Protein AF-E6SK06-F1 (afdb_monomer_lite)

Sequence (151 aa):
MFLHIGSDVILPYREIVTILDAELLRHSPALRDLLALQELEKRVTDVSGGQPRSLVVADRGLYLSPISVLTLRRRGSLRLDEQLGLAGEPAEPAAGTAREATVRPVEPEAGAGGESGGAGGTTSRRRGRRPAGRRVDRRPRHGDGGNSPQT

Foldseek 3Di:
DWFDQADPDIHDPVFWPDKAAPVVCVVDPVVVVLQVVQVVVVQEAERQVPQAGMWTQGNSHIYRGVDHPVVRCVSVCPPVCVVPVVVDPPPDPCPDDDDDPPDDDDDDDDDDDDDDDDDDDDDDDDDDDDDDDDDDDDDDDDDDDDDDDDD

Organism: Thermaerobacter marianensis (strain ATCC 700841 / DSM 12885 / JCM 10246 / 7p75a) (NCBI:txid644966)

Radius of gyration: 33.73 Å; chains: 1; bounding box: 60×72×81 Å

InterPro domains:
  IPR007169 Extracellular matrix regulatory protein A-like [PF04025] (2-75)

pLDDT: mean 70.33, std 24.96, range [32.03, 97.75]

Structure (mmCIF, N/CA/C/O backbone):
data_AF-E6SK06-F1
#
_entry.id   AF-E6SK06-F1
#
loop_
_atom_site.group_PDB
_atom_site.id
_atom_site.type_symbol
_atom_site.label_atom_id
_atom_site.label_alt_id
_atom_site.label_comp_id
_atom_site.label_asym_id
_atom_site.label_entity_id
_atom_site.label_seq_id
_atom_site.pdbx_PDB_ins_code
_atom_site.Cartn_x
_atom_site.Cartn_y
_atom_site.Cartn_z
_atom_site.occupancy
_atom_site.B_iso_or_equiv
_atom_site.auth_seq_id
_atom_site.auth_comp_id
_atom_site.auth_asym_id
_atom_site.auth_atom_id
_atom_site.pdbx_PDB_model_num
ATOM 1 N N . MET A 1 1 ? -13.716 -9.065 10.854 1.00 85.19 1 MET A N 1
ATOM 2 C CA . MET A 1 1 ? -12.418 -8.656 11.443 1.00 85.19 1 MET A CA 1
ATOM 3 C C . MET A 1 1 ? -11.958 -7.347 10.800 1.00 85.19 1 MET A C 1
ATOM 5 O O . MET A 1 1 ? -12.437 -7.049 9.705 1.00 85.19 1 MET A O 1
ATOM 9 N N . PHE A 1 2 ? -11.056 -6.591 11.450 1.00 90.12 2 PHE A N 1
ATOM 10 C CA . PHE A 1 2 ? -10.503 -5.306 10.967 1.00 90.12 2 PHE A CA 1
ATOM 11 C C . PHE A 1 2 ? -8.973 -5.209 11.114 1.00 90.12 2 PHE A C 1
ATOM 13 O O . PHE A 1 2 ? -8.431 -5.652 12.128 1.00 90.12 2 PHE A O 1
ATOM 20 N N . LEU A 1 3 ? -8.277 -4.682 10.105 1.00 92.81 3 LEU A N 1
ATOM 21 C CA . LEU A 1 3 ? -6.822 -4.559 10.053 1.00 92.81 3 LEU A CA 1
ATOM 22 C C . LEU A 1 3 ? -6.410 -3.102 10.271 1.00 92.81 3 LEU A C 1
ATOM 24 O O . LEU A 1 3 ? -6.802 -2.220 9.511 1.00 92.81 3 LEU A O 1
ATOM 28 N N . HIS A 1 4 ? -5.574 -2.868 11.278 1.00 93.75 4 HIS A N 1
ATOM 29 C CA . HIS A 1 4 ? -4.940 -1.574 11.503 1.00 93.75 4 HIS A CA 1
ATOM 30 C C . HIS A 1 4 ? -3.731 -1.410 10.577 1.00 93.75 4 HIS A C 1
ATOM 32 O O . HIS A 1 4 ? -2.685 -2.032 10.797 1.00 93.75 4 HIS A O 1
ATOM 38 N N . ILE A 1 5 ? -3.857 -0.546 9.569 1.00 93.50 5 ILE A N 1
ATOM 39 C CA . ILE A 1 5 ? -2.841 -0.370 8.523 1.00 93.50 5 ILE A CA 1
ATOM 40 C C . ILE A 1 5 ? -1.873 0.789 8.786 1.00 93.50 5 ILE A C 1
ATOM 42 O O . ILE A 1 5 ? -0.864 0.892 8.097 1.00 93.50 5 ILE A O 1
ATOM 46 N N . GLY A 1 6 ? -2.096 1.604 9.818 1.00 92.19 6 GLY A N 1
ATOM 47 C CA . GLY A 1 6 ? -1.185 2.684 10.220 1.00 92.19 6 GLY A CA 1
ATOM 48 C C . GLY A 1 6 ? -1.933 3.970 10.563 1.00 92.19 6 GLY A C 1
ATOM 49 O O . GLY A 1 6 ? -3.083 4.122 10.155 1.00 92.19 6 GLY A O 1
ATOM 50 N N . SER A 1 7 ? -1.282 4.859 11.324 1.00 85.88 7 SER A N 1
ATOM 51 C CA . SER A 1 7 ? -1.906 6.037 11.954 1.00 85.88 7 SER A CA 1
ATOM 52 C C . SER A 1 7 ? -3.251 5.670 12.586 1.00 85.88 7 SER A C 1
ATOM 54 O O . SER A 1 7 ? -3.265 4.802 13.450 1.00 85.88 7 SER A O 1
ATOM 56 N N . ASP A 1 8 ? -4.353 6.235 12.094 1.00 88.62 8 ASP A N 1
ATOM 57 C CA . ASP A 1 8 ? -5.708 5.996 12.597 1.00 88.62 8 ASP A CA 1
ATOM 58 C C . ASP A 1 8 ? -6.590 5.248 11.580 1.00 88.62 8 ASP A C 1
ATOM 60 O O . ASP A 1 8 ? -7.818 5.253 11.676 1.00 88.62 8 ASP A O 1
ATOM 64 N N . VAL A 1 9 ? -5.986 4.607 10.568 1.00 94.19 9 VAL A N 1
ATOM 65 C CA . VAL A 1 9 ? -6.732 3.936 9.496 1.00 94.19 9 VAL A CA 1
ATOM 66 C C . VAL A 1 9 ? -6.870 2.441 9.758 1.00 94.19 9 VAL A C 1
ATOM 68 O O . VAL A 1 9 ? -5.899 1.687 9.903 1.00 94.19 9 VAL A O 1
ATOM 71 N N . ILE A 1 10 ? -8.129 2.013 9.766 1.00 93.50 10 ILE A N 1
ATOM 72 C CA . ILE A 1 10 ? -8.562 0.646 10.014 1.00 93.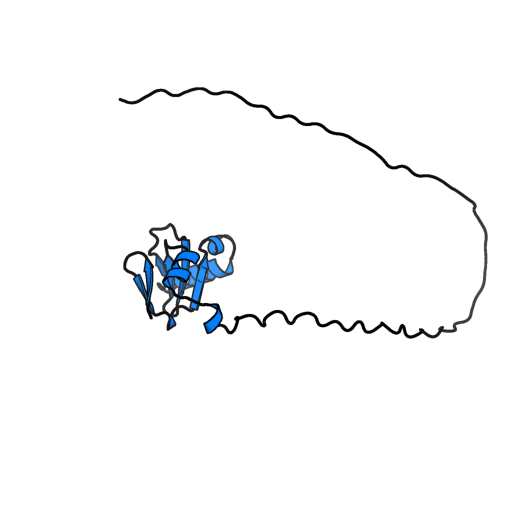50 10 ILE A CA 1
ATOM 73 C C . ILE A 1 10 ? -9.437 0.198 8.842 1.00 93.50 10 ILE A C 1
ATOM 75 O O . ILE A 1 10 ? -10.414 0.864 8.505 1.00 93.50 10 ILE A O 1
ATOM 79 N N . LEU A 1 11 ? -9.107 -0.947 8.242 1.00 93.31 11 LEU A N 1
ATOM 80 C CA . LEU A 1 11 ? -9.847 -1.510 7.111 1.00 93.31 11 LEU A CA 1
ATOM 81 C C . LEU A 1 11 ? -10.533 -2.831 7.477 1.00 93.31 11 LEU A C 1
ATOM 83 O O . LEU A 1 11 ? -9.921 -3.677 8.133 1.00 93.31 11 LEU A O 1
ATOM 87 N N . PRO A 1 12 ? -11.784 -3.071 7.052 1.00 92.12 12 PRO A N 1
ATOM 88 C CA . PRO A 1 12 ? -12.399 -4.389 7.167 1.00 92.12 12 PRO A CA 1
ATOM 89 C C . PRO A 1 12 ? -11.661 -5.402 6.284 1.00 92.12 12 PRO A C 1
ATOM 91 O O . PRO A 1 12 ? -11.380 -5.122 5.126 1.00 92.12 12 PRO A O 1
ATOM 94 N N . TYR A 1 13 ? -11.412 -6.615 6.785 1.00 89.56 13 TYR A N 1
ATOM 95 C CA . TYR A 1 13 ? -10.651 -7.626 6.022 1.00 89.56 13 TYR A CA 1
ATOM 96 C C . TYR A 1 13 ? -11.314 -7.998 4.703 1.00 89.56 13 TYR A C 1
ATOM 98 O O . TYR A 1 13 ? -10.628 -8.224 3.720 1.00 89.56 13 TYR A O 1
ATOM 106 N N . ARG A 1 14 ? -12.650 -8.038 4.691 1.00 90.31 14 ARG A N 1
ATOM 107 C CA . ARG A 1 14 ? -13.443 -8.356 3.499 1.00 90.31 14 ARG A CA 1
ATOM 108 C C . ARG A 1 14 ? -13.238 -7.371 2.347 1.00 90.31 14 ARG A C 1
ATOM 110 O O . ARG A 1 14 ? -13.555 -7.722 1.227 1.00 90.31 14 ARG A O 1
ATOM 117 N N . GLU A 1 15 ? -12.781 -6.156 2.649 1.00 93.81 15 GLU A N 1
ATOM 118 C CA . GLU A 1 15 ? -12.540 -5.120 1.645 1.00 93.81 15 GLU A CA 1
ATOM 119 C C . GLU A 1 15 ? -11.095 -5.161 1.142 1.00 93.81 15 GLU A C 1
ATOM 121 O O . GLU A 1 15 ? -10.793 -4.519 0.147 1.00 93.81 15 GLU A O 1
ATOM 126 N N . ILE A 1 16 ? -10.187 -5.871 1.825 1.00 93.75 16 ILE A N 1
ATOM 127 C CA . ILE A 1 16 ? -8.781 -5.972 1.428 1.00 93.75 16 ILE A CA 1
ATOM 128 C C . ILE A 1 16 ? -8.661 -7.035 0.341 1.00 93.75 16 ILE A C 1
ATOM 130 O O . ILE A 1 16 ? -8.875 -8.220 0.588 1.00 93.75 16 ILE A O 1
ATOM 134 N N . VAL A 1 17 ? -8.248 -6.602 -0.845 1.00 94.62 17 VAL A N 1
ATOM 135 C CA . VAL A 1 17 ? -8.015 -7.470 -2.001 1.00 94.62 17 VAL A CA 1
ATOM 136 C C . VAL A 1 17 ? -6.606 -8.054 -1.945 1.00 94.62 17 VAL A C 1
ATOM 138 O O . VAL A 1 17 ? -6.415 -9.254 -2.121 1.00 94.62 17 VAL A O 1
ATOM 141 N N . THR A 1 18 ? -5.596 -7.216 -1.692 1.00 93.50 18 THR A N 1
ATOM 142 C CA . THR A 1 18 ? -4.204 -7.667 -1.563 1.00 93.50 18 THR A CA 1
ATOM 143 C C . THR A 1 18 ? -3.343 -6.674 -0.784 1.00 93.50 18 THR A C 1
ATOM 145 O O . THR A 1 18 ? -3.680 -5.497 -0.651 1.00 93.50 18 THR A O 1
ATOM 148 N N . ILE A 1 19 ? -2.212 -7.151 -0.261 1.00 94.94 19 ILE A N 1
ATOM 149 C CA . ILE A 1 19 ? -1.190 -6.335 0.400 1.00 94.94 19 ILE A CA 1
ATOM 150 C C . ILE A 1 19 ? 0.143 -6.608 -0.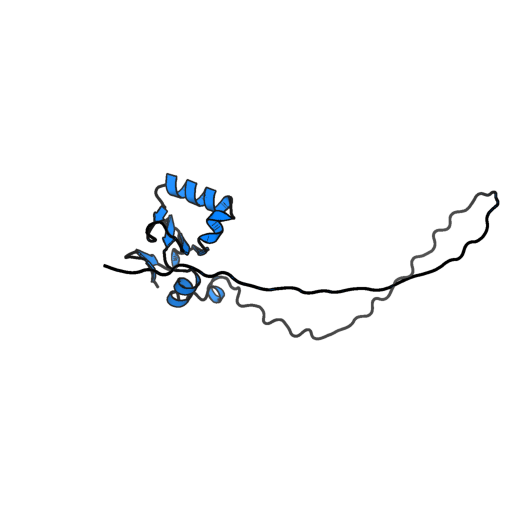292 1.00 94.94 19 ILE A C 1
ATOM 152 O O . ILE A 1 19 ? 0.633 -7.737 -0.296 1.00 94.94 19 ILE A O 1
ATOM 156 N N . LEU A 1 20 ? 0.731 -5.559 -0.854 1.00 96.50 20 LEU A N 1
ATOM 157 C CA . LEU A 1 20 ? 1.938 -5.606 -1.667 1.00 96.50 20 LEU A CA 1
ATOM 158 C C . LEU A 1 20 ? 3.077 -4.855 -0.983 1.00 96.50 20 LEU A C 1
ATOM 160 O O . LEU A 1 20 ? 2.852 -3.927 -0.205 1.00 96.50 20 LEU A O 1
ATOM 164 N N . ASP A 1 21 ? 4.313 -5.243 -1.283 1.00 96.56 21 ASP A N 1
ATOM 165 C CA . ASP A 1 21 ? 5.473 -4.459 -0.868 1.00 96.56 21 ASP A CA 1
ATOM 166 C C . ASP A 1 21 ? 5.535 -3.165 -1.694 1.00 96.56 21 ASP A C 1
ATOM 168 O O . ASP A 1 21 ? 5.373 -3.198 -2.917 1.00 96.56 21 ASP A O 1
ATOM 172 N N . ALA A 1 22 ? 5.761 -2.027 -1.033 1.00 96.38 22 ALA A N 1
ATOM 173 C CA . ALA A 1 22 ? 5.861 -0.731 -1.704 1.00 96.38 22 ALA A CA 1
ATOM 174 C C . ALA A 1 22 ? 7.055 -0.667 -2.675 1.00 96.38 22 ALA A C 1
ATOM 176 O O . ALA A 1 22 ? 7.032 0.098 -3.639 1.00 96.38 22 ALA A O 1
ATOM 177 N N . GLU A 1 23 ? 8.063 -1.521 -2.479 1.00 96.00 23 GLU A N 1
ATOM 178 C CA . GLU A 1 23 ? 9.170 -1.747 -3.411 1.00 96.00 23 GLU A CA 1
ATOM 179 C C . GLU A 1 23 ? 8.691 -2.010 -4.844 1.00 96.00 23 GLU A C 1
ATOM 181 O O . GLU A 1 23 ? 9.286 -1.533 -5.813 1.00 96.00 23 GLU A O 1
ATOM 186 N N . LEU A 1 24 ? 7.571 -2.725 -4.993 1.00 95.75 24 LEU A N 1
ATOM 187 C CA . LEU A 1 24 ? 7.045 -3.116 -6.296 1.00 95.75 24 LEU A CA 1
ATOM 188 C C . LEU A 1 24 ? 6.620 -1.917 -7.149 1.00 95.75 24 LEU A C 1
ATOM 190 O O . LEU A 1 24 ? 6.667 -2.019 -8.373 1.00 95.75 24 LEU A O 1
ATOM 194 N N . LEU A 1 25 ? 6.293 -0.767 -6.548 1.00 94.81 25 LEU A N 1
ATOM 195 C CA . LEU A 1 25 ? 6.009 0.468 -7.291 1.00 94.81 25 LEU A CA 1
ATOM 196 C C . LEU A 1 25 ? 7.221 0.933 -8.116 1.00 94.81 25 LEU A C 1
ATOM 198 O O . LEU A 1 25 ? 7.068 1.542 -9.177 1.00 94.81 25 LEU A O 1
ATOM 202 N N . ARG A 1 26 ? 8.444 0.601 -7.689 1.00 93.62 26 ARG A N 1
ATOM 203 C CA . ARG A 1 26 ? 9.664 0.952 -8.432 1.00 93.62 26 ARG A CA 1
ATOM 204 C C . ARG A 1 26 ? 9.888 0.051 -9.638 1.00 93.62 26 ARG A C 1
ATOM 206 O O . ARG A 1 26 ? 10.379 0.509 -10.668 1.00 93.62 26 ARG A O 1
ATOM 213 N N . HIS A 1 27 ? 9.468 -1.205 -9.553 1.00 94.38 27 HIS A N 1
ATOM 214 C CA . HIS A 1 27 ? 9.774 -2.214 -10.567 1.00 94.38 27 HIS A CA 1
ATOM 215 C C . HIS A 1 27 ? 8.613 -2.520 -11.514 1.00 94.38 27 HIS A C 1
ATOM 217 O O . HIS A 1 27 ? 8.860 -2.927 -12.644 1.00 94.38 27 HIS A O 1
ATOM 223 N N . SER A 1 28 ? 7.367 -2.301 -11.094 1.00 96.69 28 SER A N 1
ATOM 224 C CA . SER A 1 28 ? 6.172 -2.642 -11.866 1.00 96.69 28 SER A CA 1
ATOM 225 C C . SER A 1 28 ? 5.542 -1.400 -12.503 1.00 96.69 28 SER A C 1
ATOM 227 O O . SER A 1 28 ? 4.972 -0.577 -11.783 1.00 96.69 28 SER A O 1
ATOM 229 N N . PRO A 1 29 ? 5.587 -1.258 -13.844 1.00 96.31 29 PRO A N 1
ATOM 230 C CA . PRO A 1 29 ? 4.841 -0.218 -14.551 1.00 96.31 29 PRO A CA 1
ATOM 231 C C . PRO A 1 29 ? 3.339 -0.301 -14.270 1.00 96.31 29 PRO A C 1
ATOM 233 O O . PRO A 1 29 ? 2.735 0.703 -13.920 1.00 96.31 29 PRO A O 1
ATOM 236 N N . ALA A 1 30 ? 2.772 -1.510 -14.283 1.00 96.50 30 ALA A N 1
ATOM 237 C CA . ALA A 1 30 ? 1.343 -1.719 -14.064 1.00 96.50 30 ALA A CA 1
ATOM 238 C C . ALA A 1 30 ? 0.861 -1.218 -12.692 1.00 96.50 30 ALA A C 1
ATOM 240 O O . ALA A 1 30 ? -0.233 -0.672 -12.585 1.00 96.50 30 ALA A O 1
ATOM 241 N N . LEU A 1 31 ? 1.671 -1.368 -11.634 1.00 96.69 31 LEU A N 1
ATOM 242 C CA . LEU A 1 31 ? 1.309 -0.831 -10.316 1.00 96.69 31 LEU A CA 1
ATOM 243 C C . LEU A 1 31 ? 1.402 0.694 -10.260 1.00 96.69 31 LEU A C 1
ATOM 245 O O . LEU A 1 31 ? 0.617 1.309 -9.544 1.00 96.69 31 LEU A O 1
ATOM 249 N N . ARG A 1 32 ? 2.330 1.307 -11.005 1.00 96.75 32 ARG A N 1
ATOM 250 C CA . ARG A 1 32 ? 2.394 2.771 -11.119 1.00 96.75 32 ARG A CA 1
ATOM 251 C C . ARG A 1 32 ? 1.200 3.319 -11.884 1.00 96.75 32 ARG A C 1
ATOM 253 O O . ARG A 1 32 ? 0.621 4.302 -11.441 1.00 96.75 32 ARG A O 1
ATOM 260 N N . ASP A 1 33 ? 0.808 2.658 -12.968 1.00 97.38 33 ASP A N 1
ATOM 261 C CA . ASP A 1 33 ? -0.365 3.044 -13.751 1.00 97.38 33 ASP A CA 1
ATOM 262 C C . ASP A 1 33 ? -1.637 2.916 -12.905 1.00 97.38 33 ASP A C 1
ATOM 264 O O . ASP A 1 33 ? -2.450 3.836 -12.861 1.00 97.38 33 ASP A O 1
ATOM 268 N N . LEU A 1 34 ? -1.770 1.816 -12.154 1.00 96.94 34 LEU A N 1
ATOM 269 C CA . LEU A 1 34 ? -2.853 1.638 -11.189 1.00 96.94 34 LEU A CA 1
ATOM 270 C C . LEU A 1 34 ? -2.863 2.759 -10.143 1.00 96.94 34 LEU A C 1
ATOM 272 O O . LEU A 1 34 ? -3.918 3.330 -9.882 1.00 96.94 34 LEU A O 1
ATOM 276 N N . LEU A 1 35 ? -1.709 3.079 -9.549 1.00 96.75 35 LEU A N 1
ATOM 277 C CA . LEU A 1 35 ? -1.602 4.144 -8.554 1.00 96.75 35 LEU A CA 1
ATOM 278 C C . LEU A 1 35 ? -2.027 5.496 -9.142 1.00 96.75 35 LEU A C 1
ATOM 280 O O . LEU A 1 35 ? -2.886 6.150 -8.563 1.00 96.75 35 LEU A O 1
ATOM 284 N N . ALA A 1 36 ? -1.515 5.863 -10.317 1.00 97.19 36 ALA A N 1
ATOM 285 C CA . ALA A 1 36 ? -1.841 7.121 -10.987 1.00 97.19 36 ALA A CA 1
ATOM 286 C C . ALA A 1 36 ? -3.335 7.233 -11.344 1.00 97.19 36 ALA A C 1
ATOM 288 O O . ALA A 1 36 ? -3.950 8.282 -11.147 1.00 97.19 36 ALA A O 1
ATOM 289 N N . LEU A 1 37 ? -3.947 6.144 -11.825 1.00 97.44 37 LEU A N 1
ATOM 290 C CA . LEU A 1 37 ? -5.389 6.091 -12.089 1.00 97.44 37 LEU A CA 1
ATOM 291 C C . LEU A 1 37 ? -6.200 6.315 -10.808 1.00 97.44 37 LEU A C 1
ATOM 293 O O . LEU A 1 37 ? -7.159 7.081 -10.794 1.00 97.44 37 LEU A O 1
ATOM 297 N N . GLN A 1 38 ? -5.795 5.676 -9.714 1.00 97.25 38 GLN A N 1
ATOM 298 C CA . GLN A 1 38 ? -6.475 5.804 -8.429 1.00 97.25 38 GLN A CA 1
ATOM 299 C C . GLN A 1 38 ? -6.270 7.187 -7.792 1.00 97.25 38 GLN A C 1
ATOM 301 O O . GLN A 1 38 ? -7.174 7.690 -7.121 1.00 97.25 38 GLN A O 1
ATOM 306 N N . GLU A 1 39 ? -5.119 7.829 -8.009 1.00 96.31 39 GLU A N 1
ATOM 307 C CA . GLU A 1 39 ? -4.861 9.211 -7.581 1.00 96.31 39 GLU A CA 1
ATOM 308 C C . GLU A 1 39 ? -5.795 10.191 -8.298 1.00 96.31 39 GLU A C 1
ATOM 310 O O . GLU A 1 39 ? -6.381 11.062 -7.650 1.00 96.31 39 GLU A O 1
ATOM 315 N N . LEU A 1 40 ? -6.011 10.004 -9.607 1.00 97.19 40 LEU A N 1
ATOM 316 C CA . LEU A 1 40 ? -6.953 10.809 -10.390 1.00 97.19 40 LEU A CA 1
ATOM 317 C C . LEU A 1 40 ? -8.391 10.686 -9.861 1.00 97.19 40 LEU A C 1
ATOM 319 O O . LEU A 1 40 ? -9.115 11.680 -9.777 1.00 97.19 40 LEU A O 1
ATOM 323 N N . GLU A 1 41 ? -8.790 9.483 -9.450 1.00 96.56 41 GLU A N 1
ATOM 324 C CA . GLU A 1 41 ? -10.095 9.207 -8.836 1.00 96.56 41 GLU A CA 1
ATOM 325 C C . GLU A 1 41 ? -10.196 9.667 -7.368 1.00 96.56 41 GLU A C 1
ATOM 327 O O . GLU A 1 41 ? -11.254 9.526 -6.754 1.00 96.56 41 GLU A O 1
ATOM 332 N N . LYS A 1 42 ? -9.118 10.215 -6.785 1.00 96.75 42 LYS A N 1
ATOM 333 C CA . LYS A 1 42 ? -9.014 10.568 -5.356 1.00 96.75 42 LYS A CA 1
ATOM 334 C C . LYS A 1 42 ? -9.273 9.376 -4.424 1.00 96.75 42 LYS A C 1
ATOM 336 O O . LYS A 1 42 ? -9.794 9.542 -3.321 1.00 96.75 42 LYS A O 1
ATOM 341 N N . ARG A 1 43 ? -8.889 8.170 -4.855 1.00 96.94 43 ARG A N 1
ATOM 342 C CA . ARG A 1 43 ? -9.020 6.910 -4.102 1.00 96.94 43 ARG A CA 1
ATOM 343 C C . ARG A 1 43 ? -7.684 6.410 -3.553 1.00 96.94 43 ARG A C 1
ATOM 345 O O . ARG A 1 43 ? -7.523 5.219 -3.305 1.00 96.94 43 ARG A O 1
ATOM 352 N N . VAL A 1 44 ? -6.722 7.307 -3.347 1.00 97.19 44 VAL A N 1
ATOM 353 C CA . VAL A 1 44 ? -5.432 6.992 -2.719 1.00 97.19 44 VAL A CA 1
ATOM 354 C C . VAL A 1 44 ? -5.330 7.710 -1.388 1.00 97.19 44 VAL A C 1
ATOM 356 O O . VAL A 1 44 ? -5.536 8.917 -1.303 1.00 97.19 44 VAL A O 1
ATOM 359 N N . THR A 1 45 ? -5.023 6.956 -0.339 1.00 96.62 45 THR A N 1
ATOM 360 C CA . THR A 1 45 ? -4.795 7.484 1.007 1.00 96.62 45 THR A CA 1
ATOM 361 C C . THR A 1 45 ? -3.385 7.125 1.454 1.00 96.62 45 THR A C 1
ATOM 363 O O . THR A 1 45 ? -3.065 5.949 1.631 1.00 96.62 45 THR A O 1
ATOM 366 N N . ASP A 1 46 ? -2.539 8.130 1.663 1.00 96.44 46 ASP A N 1
ATOM 367 C CA . ASP A 1 46 ? -1.212 7.926 2.240 1.00 96.44 46 ASP A CA 1
ATOM 368 C C . ASP A 1 46 ? -1.242 8.094 3.761 1.00 96.44 46 ASP A C 1
ATOM 370 O O . ASP A 1 46 ? -1.458 9.188 4.277 1.00 96.44 46 ASP A O 1
ATOM 374 N N . VAL A 1 47 ? -1.012 6.994 4.480 1.00 96.12 47 VAL A N 1
ATOM 375 C CA . VAL A 1 47 ? -0.857 6.975 5.944 1.00 96.12 47 VAL A CA 1
ATOM 376 C C . VAL A 1 47 ? 0.596 6.765 6.369 1.00 96.12 47 VAL A C 1
ATOM 378 O O . VAL A 1 47 ? 0.880 6.595 7.552 1.00 96.12 47 VAL A O 1
ATOM 381 N N . SER A 1 48 ? 1.525 6.741 5.412 1.00 94.81 48 SER A N 1
ATOM 382 C CA . SER A 1 48 ? 2.949 6.482 5.626 1.00 94.81 48 SER A CA 1
ATOM 383 C C . SER A 1 48 ? 3.796 7.732 5.838 1.00 94.81 48 SER A C 1
ATOM 385 O O . SER A 1 48 ? 4.956 7.613 6.227 1.00 94.81 48 SER A O 1
ATOM 387 N N . GLY A 1 49 ? 3.236 8.920 5.588 1.00 91.62 49 GLY A N 1
ATOM 388 C CA . GLY A 1 49 ? 3.987 10.174 5.641 1.00 91.62 49 GLY A CA 1
ATOM 389 C C . GLY A 1 49 ? 5.050 10.259 4.541 1.00 91.62 49 GLY A C 1
ATOM 390 O O . GLY A 1 49 ? 6.157 10.728 4.797 1.00 91.62 49 GLY A O 1
ATOM 391 N N . GLY A 1 50 ? 4.743 9.754 3.340 1.00 93.50 50 GLY A N 1
ATOM 392 C CA . GLY A 1 50 ? 5.646 9.763 2.188 1.00 93.50 50 GLY A CA 1
ATOM 393 C C . GLY A 1 50 ? 6.710 8.660 2.170 1.00 93.50 50 GLY A C 1
ATOM 394 O O . GLY A 1 50 ? 7.535 8.633 1.259 1.00 93.50 50 GLY A O 1
ATOM 395 N N . GLN A 1 51 ? 6.713 7.741 3.141 1.00 95.00 51 GLN A N 1
ATOM 396 C CA . GLN A 1 51 ? 7.654 6.612 3.197 1.00 95.00 51 GLN A CA 1
ATOM 397 C C . GLN A 1 51 ? 6.916 5.271 3.335 1.00 95.00 51 GLN A C 1
ATOM 399 O O . GLN A 1 51 ? 6.976 4.617 4.384 1.00 95.00 51 GLN A O 1
ATOM 404 N N . PRO A 1 52 ? 6.203 4.829 2.285 1.00 96.88 52 PRO A N 1
ATOM 405 C CA . PRO A 1 52 ? 5.441 3.594 2.344 1.00 96.88 52 PRO A CA 1
ATOM 406 C C . PRO A 1 52 ? 6.352 2.370 2.376 1.00 96.88 52 PRO A C 1
ATOM 408 O O . PRO A 1 52 ? 7.304 2.243 1.609 1.00 96.88 52 PRO A O 1
ATOM 411 N N . ARG A 1 53 ? 6.009 1.426 3.253 1.00 97.75 53 ARG A N 1
ATOM 412 C CA . ARG A 1 53 ? 6.586 0.076 3.319 1.00 97.75 53 ARG A CA 1
ATOM 413 C C . ARG A 1 53 ? 5.662 -0.979 2.726 1.00 97.75 53 ARG A C 1
ATOM 415 O O . ARG A 1 53 ? 6.109 -2.082 2.430 1.00 97.75 53 ARG A O 1
ATOM 422 N N . SER A 1 54 ? 4.378 -0.675 2.583 1.00 97.44 54 SER A N 1
ATOM 423 C CA . SER A 1 54 ? 3.435 -1.529 1.871 1.00 97.44 54 SER A CA 1
ATOM 424 C C . SER A 1 54 ? 2.349 -0.716 1.177 1.00 97.44 54 SER A C 1
ATOM 426 O O . SER A 1 54 ? 2.074 0.431 1.536 1.00 97.44 54 SER A O 1
ATOM 428 N N . LEU A 1 55 ? 1.745 -1.341 0.174 1.00 97.50 55 LEU A N 1
ATOM 429 C CA . LEU A 1 55 ? 0.569 -0.874 -0.538 1.00 97.50 55 LEU A CA 1
ATOM 430 C C . LEU A 1 55 ? -0.576 -1.845 -0.240 1.00 97.50 55 LEU A C 1
ATOM 432 O O . LEU A 1 55 ? -0.503 -3.022 -0.594 1.00 97.50 55 LEU A O 1
ATOM 436 N N . VAL A 1 56 ? -1.630 -1.362 0.410 1.00 96.56 56 VAL A N 1
ATOM 437 C CA . VAL A 1 56 ? -2.852 -2.131 0.665 1.00 96.56 56 VAL A CA 1
ATOM 438 C C . VAL A 1 56 ? -3.873 -1.770 -0.406 1.00 96.56 56 VAL A C 1
ATOM 440 O O . VAL A 1 56 ? -4.275 -0.614 -0.525 1.00 96.56 56 VAL A O 1
ATOM 443 N N . VAL A 1 57 ? -4.282 -2.763 -1.188 1.00 96.69 57 VAL A N 1
ATOM 444 C CA . VAL A 1 57 ? -5.326 -2.637 -2.207 1.00 96.69 57 VAL A CA 1
ATOM 445 C C . VAL A 1 57 ? -6.639 -3.077 -1.582 1.00 96.69 57 VAL A C 1
ATOM 447 O O . VAL A 1 57 ? -6.746 -4.212 -1.108 1.00 96.69 57 VAL A O 1
ATOM 450 N N . ALA A 1 58 ? -7.631 -2.195 -1.586 1.00 95.81 58 ALA A N 1
ATOM 451 C CA . ALA A 1 58 ? -8.961 -2.483 -1.080 1.00 95.81 58 ALA A CA 1
ATOM 452 C C . ALA A 1 58 ? -10.048 -2.019 -2.056 1.00 95.81 58 ALA A C 1
ATOM 454 O O . ALA A 1 58 ? -9.791 -1.195 -2.932 1.00 95.81 58 ALA A O 1
ATOM 455 N N . ASP A 1 59 ? -11.279 -2.496 -1.871 1.00 95.50 59 ASP A N 1
ATOM 456 C CA . ASP A 1 59 ? -12.426 -2.140 -2.724 1.00 95.50 59 ASP A CA 1
ATOM 457 C C . ASP A 1 59 ? -12.616 -0.620 -2.841 1.00 95.50 59 ASP A C 1
ATOM 459 O O . ASP A 1 59 ? -12.921 -0.077 -3.907 1.00 95.50 59 ASP A O 1
ATOM 463 N N . ARG A 1 60 ? -12.386 0.091 -1.732 1.00 93.88 60 ARG A N 1
ATOM 464 C CA . ARG A 1 60 ? -12.547 1.547 -1.652 1.00 93.88 60 ARG A CA 1
ATOM 465 C C . ARG A 1 60 ? -11.409 2.323 -2.311 1.00 93.88 60 ARG A C 1
ATOM 467 O O . ARG A 1 60 ? -11.634 3.471 -2.683 1.00 93.88 60 ARG A O 1
ATOM 474 N N . GLY A 1 61 ? -10.232 1.723 -2.477 1.00 96.56 61 GLY A N 1
ATOM 475 C CA . GLY A 1 61 ? -9.058 2.407 -3.007 1.00 96.56 61 GLY A CA 1
ATOM 476 C C . GLY A 1 61 ? -7.731 1.825 -2.525 1.00 96.56 61 GLY A C 1
ATOM 477 O O . GLY A 1 61 ? -7.660 0.735 -1.953 1.00 96.56 61 GLY A O 1
ATOM 478 N N . LEU A 1 62 ? -6.666 2.582 -2.763 1.00 97.62 62 LEU A N 1
ATOM 479 C CA . LEU A 1 62 ? -5.300 2.233 -2.397 1.00 97.62 62 LEU A CA 1
ATOM 480 C C . LEU A 1 62 ? -4.870 2.950 -1.122 1.00 97.62 62 LEU A C 1
ATOM 482 O O . LEU A 1 62 ? -5.113 4.145 -0.950 1.00 97.62 62 LEU A O 1
ATOM 486 N N . TYR A 1 63 ? -4.155 2.232 -0.262 1.00 97.56 63 TYR A N 1
ATOM 487 C CA . TYR A 1 63 ? -3.609 2.780 0.971 1.00 97.56 63 TYR A CA 1
ATOM 488 C C . TYR A 1 63 ? -2.102 2.547 1.039 1.00 97.56 63 TYR A C 1
ATOM 490 O O . TYR A 1 63 ? -1.635 1.406 1.026 1.00 97.56 63 TYR A O 1
ATOM 498 N N . LEU A 1 64 ? -1.340 3.631 1.140 1.00 97.62 64 LEU A N 1
ATOM 499 C CA . LEU A 1 64 ? 0.108 3.597 1.321 1.00 97.62 64 LEU A CA 1
ATOM 500 C C . LEU A 1 64 ? 0.416 3.559 2.818 1.00 97.62 64 LEU A C 1
ATOM 502 O O . LEU A 1 64 ? 0.087 4.485 3.555 1.00 97.62 64 LEU A O 1
ATOM 506 N N . SER A 1 65 ? 1.008 2.459 3.283 1.00 97.50 65 SER A N 1
ATOM 507 C CA . SER A 1 65 ? 1.182 2.166 4.707 1.00 97.50 65 SER A CA 1
ATOM 508 C C . SER A 1 65 ? 2.652 2.210 5.138 1.00 97.50 65 SER A C 1
ATOM 510 O O . SER A 1 65 ? 3.508 1.671 4.430 1.00 97.50 65 SER A O 1
ATOM 512 N N . PRO A 1 66 ? 2.975 2.760 6.329 1.00 97.00 66 PRO A N 1
ATOM 513 C CA . PRO A 1 66 ? 4.321 2.706 6.902 1.00 97.00 66 PRO A CA 1
ATOM 514 C C . PRO A 1 66 ? 4.632 1.336 7.523 1.00 97.00 66 PRO A C 1
ATOM 516 O O . PRO A 1 66 ? 5.754 1.086 7.960 1.00 97.00 66 PRO A O 1
ATOM 519 N N . ILE A 1 67 ? 3.651 0.434 7.615 1.00 96.44 67 ILE A N 1
ATOM 520 C CA . ILE A 1 67 ? 3.815 -0.899 8.190 1.00 96.44 67 ILE A CA 1
ATOM 521 C C . ILE A 1 67 ? 4.187 -1.867 7.067 1.00 96.44 67 ILE A C 1
ATOM 523 O O . ILE A 1 67 ? 3.610 -1.843 5.985 1.00 96.44 67 ILE A O 1
ATOM 527 N N . SER A 1 68 ? 5.157 -2.747 7.313 1.00 96.38 68 SER A N 1
ATOM 528 C CA . SER A 1 68 ? 5.546 -3.760 6.331 1.00 96.38 68 SER A CA 1
ATOM 529 C C . SER A 1 68 ? 4.468 -4.830 6.137 1.00 96.38 68 SER A C 1
ATOM 531 O O . SER A 1 68 ? 3.737 -5.178 7.072 1.00 96.38 68 SER A O 1
ATOM 533 N N . VAL A 1 69 ? 4.450 -5.437 4.947 1.00 94.88 69 VAL A N 1
ATOM 534 C CA . VAL A 1 69 ? 3.556 -6.557 4.597 1.00 94.88 69 VAL A CA 1
ATOM 535 C C . VAL A 1 69 ? 3.622 -7.674 5.641 1.00 94.88 69 VAL A C 1
ATOM 537 O O . VAL A 1 69 ? 2.593 -8.165 6.097 1.00 94.88 69 VAL A O 1
ATOM 540 N N . LEU A 1 70 ? 4.829 -8.047 6.083 1.00 92.56 70 LEU A N 1
ATOM 541 C CA . LEU A 1 70 ? 5.026 -9.108 7.075 1.00 92.56 70 LEU A CA 1
ATOM 542 C C . LEU A 1 70 ? 4.330 -8.800 8.410 1.00 92.56 70 LEU A C 1
ATOM 544 O O . LEU A 1 70 ? 3.715 -9.683 9.007 1.00 92.56 70 LEU A O 1
ATOM 548 N N . THR A 1 71 ? 4.409 -7.556 8.881 1.00 93.31 71 THR A N 1
ATOM 549 C CA . THR A 1 71 ? 3.774 -7.139 10.137 1.00 93.31 71 THR A CA 1
ATOM 550 C C . THR A 1 71 ? 2.257 -7.071 9.990 1.00 93.31 71 THR A C 1
ATOM 552 O O . THR A 1 71 ? 1.546 -7.549 10.875 1.00 93.31 71 THR A O 1
ATOM 555 N N . LEU A 1 72 ? 1.756 -6.539 8.869 1.00 92.56 72 LEU A N 1
ATOM 556 C CA . LEU A 1 72 ? 0.322 -6.526 8.572 1.00 92.56 72 LEU A CA 1
ATOM 557 C C . LEU A 1 72 ? -0.246 -7.943 8.491 1.00 92.56 72 LEU A C 1
ATOM 559 O O . LEU A 1 72 ? -1.295 -8.197 9.069 1.00 92.56 72 LEU A O 1
ATOM 563 N N . ARG A 1 73 ? 0.475 -8.894 7.885 1.00 88.44 73 ARG A N 1
ATOM 564 C CA . ARG A 1 73 ? 0.073 -10.308 7.852 1.00 88.44 73 ARG A CA 1
ATOM 565 C C . ARG A 1 73 ? -0.033 -10.922 9.248 1.00 88.44 73 ARG A C 1
ATOM 567 O O . ARG A 1 73 ? -1.019 -11.592 9.544 1.00 88.44 73 ARG A O 1
ATOM 574 N N . ARG A 1 74 ? 0.950 -10.659 10.120 1.00 87.62 74 ARG A N 1
ATOM 575 C CA . ARG A 1 74 ? 0.962 -11.156 11.510 1.00 87.62 74 ARG A CA 1
ATOM 576 C C . ARG A 1 74 ? -0.192 -10.592 12.339 1.00 87.62 74 ARG A C 1
ATOM 578 O O . ARG A 1 74 ? -0.875 -11.355 13.008 1.00 87.62 74 ARG A O 1
ATOM 585 N N . ARG A 1 75 ? -0.436 -9.277 12.268 1.00 86.94 75 ARG A N 1
ATOM 586 C CA . ARG A 1 75 ? -1.587 -8.617 12.928 1.00 86.94 75 ARG A CA 1
ATOM 587 C C . ARG A 1 75 ? -2.918 -9.059 12.331 1.00 86.94 75 ARG A C 1
ATOM 589 O O . ARG A 1 75 ? -3.908 -9.179 13.041 1.00 86.94 75 ARG A O 1
ATOM 596 N N . GLY A 1 76 ? -2.873 -9.331 11.033 1.00 76.44 76 GLY A N 1
ATOM 597 C CA . GLY A 1 76 ? -3.905 -9.916 10.207 1.00 76.44 76 GLY A CA 1
ATOM 598 C C . GLY A 1 76 ? -4.594 -11.126 10.835 1.00 76.44 76 GLY A C 1
ATOM 599 O O . GLY A 1 76 ? -5.759 -11.410 10.596 1.00 76.44 76 GLY A O 1
ATOM 600 N N . SER A 1 77 ? -3.807 -11.984 11.490 1.00 71.00 77 SER A N 1
ATOM 601 C CA . SER A 1 77 ? -4.094 -13.423 11.384 1.00 71.00 77 SER A CA 1
ATOM 602 C C . SER A 1 77 ? -4.423 -13.806 9.925 1.00 71.00 77 SER A C 1
ATOM 604 O O . SER A 1 77 ? -5.216 -14.710 9.684 1.00 71.00 77 SER A O 1
ATOM 606 N N . LEU A 1 78 ? -3.848 -13.069 8.954 1.00 62.22 78 LEU A N 1
ATOM 607 C CA . LEU A 1 78 ? -4.073 -13.225 7.523 1.00 62.22 78 LEU A CA 1
ATOM 608 C C . LEU A 1 78 ? -3.363 -14.517 7.141 1.00 62.22 78 LEU A C 1
ATOM 610 O O . LEU A 1 78 ? -2.212 -14.517 6.696 1.00 62.22 78 LEU A O 1
ATOM 614 N N . ARG A 1 79 ? -4.052 -15.630 7.363 1.00 58.59 79 ARG A N 1
ATOM 615 C CA . ARG A 1 79 ? -3.764 -16.898 6.719 1.00 58.59 79 ARG A CA 1
ATOM 616 C C . ARG A 1 79 ? -4.251 -16.755 5.286 1.00 58.59 79 ARG A C 1
ATOM 618 O O . ARG A 1 79 ? -5.345 -17.188 4.945 1.00 58.59 79 ARG A O 1
ATOM 625 N N . LEU A 1 80 ? -3.442 -16.083 4.459 1.00 52.81 80 LEU A N 1
ATOM 626 C CA . LEU A 1 80 ? -3.658 -16.025 3.006 1.00 52.81 80 LEU A CA 1
ATOM 627 C C . LEU A 1 80 ? -3.859 -17.436 2.420 1.00 52.81 80 LEU A C 1
ATOM 629 O O . LEU A 1 80 ? -4.506 -17.588 1.391 1.00 52.81 80 LEU A O 1
ATOM 633 N N . ASP A 1 81 ? -3.346 -18.449 3.115 1.00 51.12 81 ASP A N 1
ATOM 634 C CA . ASP A 1 81 ? -3.428 -19.861 2.769 1.00 51.12 81 ASP A CA 1
ATOM 635 C C . ASP A 1 81 ? -4.872 -20.411 2.805 1.00 51.12 81 ASP A C 1
ATOM 637 O O . ASP A 1 81 ? -5.227 -21.227 1.957 1.00 51.12 81 ASP A O 1
ATOM 641 N N . GLU A 1 82 ? -5.734 -19.936 3.718 1.00 52.69 82 GLU A N 1
ATOM 642 C CA . GLU A 1 82 ? -7.119 -20.433 3.859 1.00 52.69 82 GLU A CA 1
ATOM 643 C C . GLU A 1 82 ? -8.108 -19.743 2.902 1.00 52.69 82 GLU A C 1
ATOM 645 O O . GLU A 1 82 ? -9.050 -20.375 2.434 1.00 52.69 82 GLU A O 1
ATOM 650 N N . GLN A 1 83 ? -7.903 -18.463 2.567 1.00 44.97 83 GLN A N 1
ATOM 651 C CA . GLN A 1 83 ? -8.838 -17.712 1.708 1.00 44.97 83 GLN A CA 1
ATOM 652 C C . GLN A 1 83 ? -8.641 -17.942 0.204 1.00 44.97 83 GLN A C 1
ATOM 654 O O . GLN A 1 83 ? -9.563 -17.682 -0.566 1.00 44.97 83 GLN A O 1
ATOM 659 N N . LEU A 1 84 ? -7.466 -18.411 -0.223 1.00 53.03 84 LEU A N 1
ATOM 660 C CA . LEU A 1 84 ? -7.146 -18.632 -1.639 1.00 53.03 84 LEU A CA 1
ATOM 661 C C . LEU A 1 84 ? -7.111 -20.115 -2.033 1.00 53.03 84 LEU A C 1
ATOM 663 O O . LEU A 1 84 ? -6.822 -20.418 -3.186 1.00 53.03 84 LEU A O 1
ATOM 667 N N . GLY A 1 85 ? -7.377 -21.042 -1.102 1.00 47.50 85 GLY A N 1
ATOM 668 C CA . GLY A 1 85 ? -7.265 -22.481 -1.372 1.00 47.50 85 GLY A CA 1
ATOM 669 C C . GLY A 1 85 ? -5.846 -22.914 -1.765 1.00 47.50 85 GLY A C 1
ATOM 670 O O . GLY A 1 85 ? -5.676 -23.921 -2.438 1.00 47.50 85 GLY A O 1
ATOM 671 N N . LEU A 1 86 ? -4.830 -22.137 -1.369 1.00 53.84 86 LEU A N 1
ATOM 672 C CA . LEU A 1 86 ? -3.414 -22.392 -1.658 1.00 53.84 86 LEU A CA 1
ATOM 673 C C . LEU A 1 86 ? -2.714 -23.152 -0.525 1.00 53.84 86 LEU A C 1
ATOM 675 O O . LEU A 1 86 ? -1.488 -23.268 -0.541 1.00 53.84 86 LEU A O 1
ATOM 679 N N . ALA A 1 87 ? -3.467 -23.667 0.456 1.00 46.31 87 ALA A N 1
ATOM 680 C CA . ALA A 1 87 ? -2.969 -24.722 1.325 1.00 46.31 87 ALA A CA 1
ATOM 681 C C . ALA A 1 87 ? -2.508 -25.861 0.412 1.00 46.31 87 ALA A C 1
ATOM 683 O O . ALA A 1 87 ? -3.326 -26.525 -0.217 1.00 46.31 87 ALA A O 1
ATOM 684 N N . GLY A 1 88 ? -1.189 -25.968 0.257 1.00 45.59 88 GLY A N 1
ATOM 685 C CA . GLY A 1 88 ? -0.580 -26.865 -0.702 1.00 45.59 88 GLY A CA 1
ATOM 686 C C . GLY A 1 88 ? -1.136 -28.266 -0.541 1.00 45.59 88 GLY A C 1
ATOM 687 O O . GLY A 1 88 ? -1.229 -28.772 0.580 1.00 45.59 88 GLY A O 1
ATOM 688 N N . GLU A 1 89 ? -1.440 -28.897 -1.672 1.00 46.47 89 GLU A N 1
ATOM 689 C CA . GLU A 1 89 ? -1.332 -30.344 -1.764 1.00 46.47 89 GLU A CA 1
ATOM 690 C C . GLU A 1 89 ? -0.017 -30.711 -1.053 1.00 46.47 89 GLU A C 1
ATOM 692 O O . GLU A 1 89 ? 1.045 -30.204 -1.454 1.00 46.47 89 GLU A O 1
ATOM 697 N N . PRO A 1 90 ? -0.043 -31.476 0.057 1.00 48.53 90 PRO A N 1
ATOM 698 C CA . PRO A 1 90 ? 1.192 -32.007 0.597 1.00 48.53 90 PRO A CA 1
ATOM 699 C C . PRO A 1 90 ? 1.818 -32.763 -0.563 1.00 48.53 90 PRO A C 1
ATOM 701 O O . PRO A 1 90 ? 1.157 -33.625 -1.133 1.00 48.53 90 PRO A O 1
ATOM 704 N N . ALA A 1 91 ? 3.027 -32.361 -0.966 1.00 50.31 91 ALA A N 1
ATOM 705 C CA . ALA A 1 91 ? 3.744 -32.990 -2.061 1.00 50.31 91 ALA A CA 1
ATOM 706 C C . ALA A 1 91 ? 3.613 -34.502 -1.892 1.00 50.31 91 ALA A C 1
ATOM 708 O O . ALA A 1 91 ? 4.161 -35.059 -0.935 1.00 50.31 91 ALA A O 1
ATOM 709 N N . GLU A 1 92 ? 2.805 -35.121 -2.758 1.00 45.12 92 GLU A N 1
ATOM 710 C CA . GLU A 1 92 ? 2.590 -36.555 -2.724 1.00 45.12 92 GLU A CA 1
ATOM 711 C C . GLU A 1 92 ? 3.978 -37.193 -2.690 1.00 45.12 92 GLU A C 1
ATOM 713 O O . GLU A 1 92 ? 4.841 -36.810 -3.496 1.00 45.12 92 GLU A O 1
ATOM 718 N N . PRO A 1 93 ? 4.267 -38.094 -1.733 1.00 44.38 93 PRO A N 1
ATOM 719 C CA . PRO A 1 93 ? 5.542 -38.773 -1.752 1.00 44.38 93 PRO A CA 1
ATOM 720 C C . PRO A 1 93 ? 5.595 -39.484 -3.095 1.00 44.38 93 PRO A C 1
ATOM 722 O O . PRO A 1 93 ? 4.697 -40.263 -3.408 1.00 44.38 93 PRO A O 1
ATOM 725 N N . ALA A 1 94 ? 6.610 -39.158 -3.895 1.00 46.38 94 ALA A N 1
ATOM 726 C CA . ALA A 1 94 ? 6.870 -39.775 -5.182 1.00 46.38 94 ALA A CA 1
ATOM 727 C C . ALA A 1 94 ? 7.024 -41.290 -4.983 1.00 46.38 94 ALA A C 1
ATOM 729 O O . ALA A 1 94 ? 8.122 -41.815 -4.798 1.00 46.38 94 ALA A O 1
ATOM 730 N N . ALA A 1 95 ? 5.894 -41.993 -4.970 1.00 44.50 95 ALA A N 1
ATOM 731 C CA . ALA A 1 95 ? 5.815 -43.429 -5.001 1.00 44.50 95 ALA A CA 1
ATOM 732 C C . ALA A 1 95 ? 6.222 -43.808 -6.415 1.00 44.50 95 ALA A C 1
ATOM 734 O O . ALA A 1 95 ? 5.518 -43.552 -7.394 1.00 44.50 95 ALA A O 1
ATOM 735 N N . GLY A 1 96 ? 7.442 -44.325 -6.513 1.00 50.56 96 GLY A N 1
ATOM 736 C CA . GLY A 1 96 ? 8.023 -44.737 -7.767 1.00 50.56 96 GLY A CA 1
ATOM 737 C C . GLY A 1 96 ? 7.094 -45.665 -8.536 1.00 50.56 96 GLY A C 1
ATOM 738 O O . GLY A 1 96 ? 6.480 -46.578 -7.995 1.00 50.56 96 GLY A O 1
ATOM 739 N N . THR A 1 97 ? 7.074 -45.489 -9.844 1.00 43.12 97 THR A N 1
ATOM 740 C CA . THR A 1 97 ? 7.085 -46.629 -10.749 1.00 43.12 97 THR A CA 1
ATOM 741 C C . THR A 1 97 ? 7.898 -46.197 -11.955 1.00 43.12 97 THR A C 1
ATOM 743 O O . THR A 1 97 ? 7.426 -45.465 -12.821 1.00 43.12 97 THR A O 1
ATOM 746 N N . ALA A 1 98 ? 9.154 -46.638 -11.987 1.00 50.25 98 ALA A N 1
ATOM 747 C CA . ALA A 1 98 ? 9.897 -46.715 -13.227 1.00 50.25 98 ALA A CA 1
ATOM 748 C C . ALA A 1 98 ? 9.076 -47.574 -14.199 1.00 50.25 98 ALA A C 1
ATOM 750 O O . ALA A 1 98 ? 8.819 -48.746 -13.927 1.00 50.25 98 ALA A O 1
ATOM 751 N N . ARG A 1 99 ? 8.628 -46.986 -15.309 1.00 45.50 99 ARG A N 1
ATOM 752 C CA . ARG A 1 99 ? 8.194 -47.751 -16.477 1.00 45.50 99 ARG A CA 1
ATOM 753 C C . ARG A 1 99 ? 9.112 -47.401 -17.632 1.00 45.50 99 ARG A C 1
ATOM 755 O O . ARG A 1 99 ? 9.117 -46.293 -18.154 1.00 45.50 99 ARG A O 1
ATOM 762 N N . GLU A 1 100 ? 9.938 -48.394 -17.906 1.00 41.03 100 GLU A N 1
ATOM 763 C CA . GLU A 1 100 ? 10.887 -48.570 -18.989 1.00 41.03 100 GLU A CA 1
ATOM 764 C C . GLU A 1 100 ? 10.333 -48.068 -20.329 1.00 41.03 100 GLU A C 1
ATOM 766 O O . GLU A 1 100 ? 9.286 -48.515 -20.803 1.00 41.03 100 GLU A O 1
ATOM 771 N N . ALA A 1 101 ? 11.040 -47.120 -20.945 1.00 40.97 101 ALA A N 1
ATOM 772 C CA . ALA A 1 101 ? 10.748 -46.669 -22.294 1.00 40.97 101 ALA A CA 1
ATOM 773 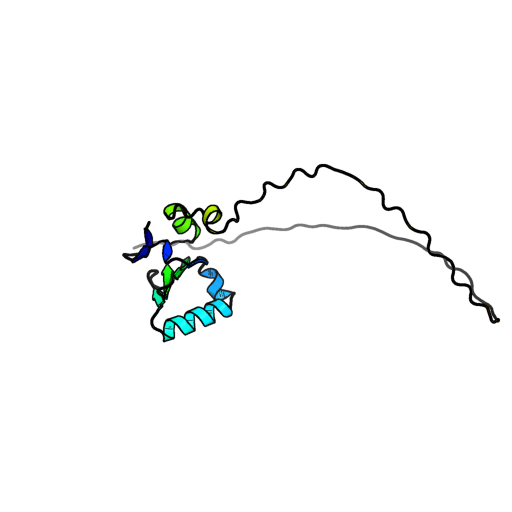C C . ALA A 1 101 ? 11.084 -47.801 -23.276 1.00 40.97 101 ALA A C 1
ATOM 775 O O . ALA A 1 101 ? 12.240 -48.002 -23.645 1.00 40.97 101 ALA A O 1
ATOM 776 N N . THR A 1 102 ? 10.066 -48.548 -23.704 1.00 46.16 102 THR A N 1
ATOM 777 C CA . THR A 1 102 ? 10.179 -49.442 -24.859 1.00 46.16 102 THR A CA 1
ATOM 778 C C . THR A 1 102 ? 10.381 -48.581 -26.104 1.00 46.16 102 THR A C 1
ATOM 780 O O . THR A 1 102 ? 9.453 -47.944 -26.604 1.00 46.16 102 THR A O 1
ATOM 783 N N . VAL A 1 103 ? 11.622 -48.536 -26.585 1.00 46.81 103 VAL A N 1
ATOM 784 C CA . VAL A 1 103 ? 11.989 -47.944 -27.872 1.00 46.81 103 VAL A CA 1
ATOM 785 C C . VAL A 1 103 ? 11.319 -48.764 -28.974 1.00 46.81 103 VAL A C 1
ATOM 787 O O . VAL A 1 103 ? 11.597 -49.951 -29.133 1.00 46.81 103 VAL A O 1
ATOM 790 N N . ARG A 1 104 ? 10.415 -48.140 -29.734 1.00 43.94 104 ARG A N 1
ATOM 791 C CA . ARG A 1 104 ? 9.880 -48.732 -30.966 1.00 43.94 104 ARG A CA 1
ATOM 792 C C . ARG A 1 104 ? 10.960 -48.659 -32.055 1.00 43.94 104 ARG A C 1
ATOM 794 O O . ARG A 1 104 ? 11.549 -47.588 -32.212 1.00 43.94 104 ARG A O 1
ATOM 801 N N . PRO A 1 105 ? 11.227 -49.737 -32.811 1.00 43.22 105 PRO A N 1
ATOM 802 C CA . PRO A 1 105 ? 12.136 -49.668 -33.944 1.00 43.22 105 PRO A CA 1
ATOM 803 C C . PRO A 1 105 ? 11.477 -48.860 -35.069 1.00 43.22 105 PRO A C 1
ATOM 805 O O . PRO A 1 105 ? 10.291 -49.026 -35.353 1.00 43.22 105 PRO A O 1
ATOM 808 N N . VAL A 1 106 ? 12.249 -47.959 -35.670 1.00 49.22 106 VAL A N 1
ATOM 809 C CA . VAL A 1 106 ? 11.860 -47.198 -36.862 1.00 49.22 106 VAL A CA 1
ATOM 810 C C . VAL A 1 106 ? 12.254 -48.042 -38.072 1.00 49.22 106 VAL A C 1
ATOM 812 O O . VAL A 1 106 ? 13.404 -48.473 -38.163 1.00 49.22 106 VAL A O 1
ATOM 815 N N . GLU A 1 107 ? 11.298 -48.340 -38.950 1.00 41.62 107 GLU A N 1
ATOM 816 C CA . GLU A 1 107 ? 11.540 -49.134 -40.159 1.00 41.62 107 GLU A CA 1
ATOM 817 C C . GLU A 1 107 ? 12.418 -48.371 -41.170 1.00 41.62 107 GLU A C 1
ATOM 819 O O . GLU A 1 107 ? 12.371 -47.138 -41.210 1.00 41.62 107 GLU A O 1
ATOM 824 N N . PRO A 1 108 ? 13.241 -49.067 -41.978 1.00 44.59 108 PRO A N 1
ATOM 825 C CA . PRO A 1 108 ? 14.118 -48.420 -42.941 1.00 44.59 108 PRO A CA 1
ATOM 826 C C . PRO A 1 108 ? 13.360 -48.052 -44.223 1.00 44.59 108 PRO A C 1
ATOM 828 O O . PRO A 1 108 ? 12.792 -48.912 -44.896 1.00 44.59 108 PRO A O 1
ATOM 831 N N . GLU A 1 109 ? 13.411 -46.776 -44.599 1.00 42.97 109 GLU A N 1
ATOM 832 C CA . GLU A 1 109 ? 12.949 -46.309 -45.907 1.00 42.97 109 GLU A CA 1
ATOM 833 C C . GLU A 1 109 ? 13.950 -46.728 -46.993 1.00 42.97 109 GLU A C 1
ATOM 835 O O . GLU A 1 109 ? 15.122 -46.338 -46.987 1.00 42.97 109 GLU A O 1
ATOM 840 N N . ALA A 1 110 ? 13.478 -47.551 -47.929 1.00 40.09 110 ALA A N 1
ATOM 841 C CA . ALA A 1 110 ? 14.203 -47.942 -49.125 1.00 40.09 110 ALA A CA 1
ATOM 842 C C . ALA A 1 110 ? 14.049 -46.867 -50.212 1.00 40.09 110 ALA A C 1
ATOM 844 O O . ALA A 1 110 ? 12.943 -46.579 -50.662 1.00 40.09 110 ALA A O 1
ATOM 845 N N . GLY A 1 111 ? 15.173 -46.331 -50.685 1.00 38.75 111 GLY A N 1
ATOM 846 C CA . GLY A 1 111 ? 15.239 -45.471 -51.864 1.00 38.75 111 GLY A CA 1
ATOM 847 C C . GLY A 1 111 ? 16.569 -45.655 -52.589 1.00 38.75 111 GLY A C 1
ATOM 848 O O . GLY A 1 111 ? 17.581 -45.085 -52.196 1.00 38.75 111 GLY A O 1
ATOM 849 N N . ALA A 1 112 ? 16.559 -46.484 -53.636 1.00 40.06 112 ALA A N 1
ATOM 850 C CA . ALA A 1 112 ? 17.578 -46.526 -54.689 1.00 40.06 112 ALA A CA 1
ATOM 851 C C . ALA A 1 112 ? 17.656 -45.152 -55.390 1.00 40.06 112 ALA A C 1
ATOM 853 O O . ALA A 1 112 ? 16.650 -44.459 -55.463 1.00 40.06 112 ALA A O 1
ATOM 854 N N . GLY A 1 113 ? 18.750 -44.665 -55.968 1.00 33.22 113 GLY A N 1
ATOM 855 C CA . GLY A 1 113 ? 20.088 -45.160 -56.269 1.00 33.22 113 GLY A CA 1
ATOM 856 C C . GLY A 1 113 ? 20.796 -44.063 -57.093 1.00 33.22 113 GLY A C 1
ATOM 857 O O . GLY A 1 113 ? 20.146 -43.109 -57.521 1.00 33.22 113 GLY A O 1
ATOM 858 N N . GLY A 1 114 ? 22.108 -44.191 -57.319 1.00 33.06 114 GLY A N 1
ATOM 859 C CA . GLY A 1 114 ? 22.852 -43.359 -58.282 1.00 33.06 114 GLY A CA 1
ATOM 860 C C . GLY A 1 114 ? 24.199 -42.825 -57.782 1.00 33.06 114 GLY A C 1
ATOM 861 O O . GLY A 1 114 ? 24.275 -41.724 -57.252 1.00 33.06 114 GLY A O 1
ATOM 862 N N . GLU A 1 115 ? 25.230 -43.667 -57.920 1.00 36.50 115 GLU A N 1
ATOM 863 C CA . GLU A 1 115 ? 26.561 -43.431 -58.533 1.00 36.50 115 GLU A CA 1
ATOM 864 C C . GLU A 1 115 ? 26.992 -41.958 -58.775 1.00 36.50 115 GLU A C 1
ATOM 866 O O . GLU A 1 115 ? 26.222 -41.159 -59.283 1.00 36.50 115 GLU A O 1
ATOM 871 N N . SER A 1 116 ? 28.230 -41.487 -58.584 1.00 39.88 116 SER A N 1
ATOM 872 C CA . SER A 1 116 ? 29.565 -42.098 -58.650 1.00 39.88 116 SER A CA 1
ATOM 873 C C . SER A 1 116 ? 30.642 -41.051 -58.277 1.00 39.88 116 SER A C 1
ATOM 875 O O . SER A 1 116 ? 30.441 -39.864 -58.507 1.00 39.88 116 SER A O 1
ATOM 877 N N . GLY A 1 117 ? 31.808 -41.523 -57.799 1.00 34.12 117 GLY A N 1
ATOM 878 C CA . GLY A 1 117 ? 33.127 -40.853 -57.875 1.00 34.12 117 GLY A CA 1
ATOM 879 C C . GLY A 1 117 ? 33.369 -39.678 -56.910 1.00 34.12 117 GLY A C 1
ATOM 880 O O . GLY A 1 117 ? 32.563 -38.776 -56.796 1.00 34.12 117 GLY A O 1
ATOM 881 N N . GLY A 1 118 ? 34.477 -39.549 -56.183 1.00 32.03 118 GLY A N 1
ATOM 882 C CA . GLY A 1 118 ? 35.749 -40.252 -56.174 1.00 32.03 118 GLY A CA 1
ATOM 883 C C . GLY A 1 118 ? 36.757 -39.454 -55.324 1.00 32.03 118 GLY A C 1
ATOM 884 O O . GLY A 1 118 ? 36.688 -38.234 -55.261 1.00 32.03 118 GLY A O 1
ATOM 885 N N . ALA A 1 119 ? 37.689 -40.190 -54.712 1.00 35.44 119 ALA A N 1
ATOM 886 C CA . ALA A 1 119 ? 39.036 -39.805 -54.272 1.00 35.44 119 ALA A CA 1
ATOM 887 C C . ALA A 1 119 ? 39.261 -38.662 -53.248 1.00 35.44 119 ALA A C 1
ATOM 889 O O . ALA A 1 119 ? 39.125 -37.481 -53.540 1.00 35.44 119 ALA A O 1
ATOM 890 N N . GLY A 1 120 ? 39.908 -39.041 -52.135 1.00 32.78 120 GLY A N 1
ATOM 891 C CA . GLY A 1 120 ? 41.173 -38.399 -51.751 1.00 32.78 120 GLY A CA 1
ATOM 892 C C . GLY A 1 120 ? 41.278 -37.822 -50.334 1.00 32.78 120 GLY A C 1
ATOM 893 O O . GLY A 1 120 ? 40.516 -36.946 -49.951 1.00 32.78 120 GLY A O 1
ATOM 894 N N . GLY A 1 121 ? 42.325 -38.242 -49.611 1.00 35.25 121 GLY A N 1
ATOM 895 C CA . GLY A 1 121 ? 42.985 -37.427 -48.576 1.00 35.25 121 GLY A CA 1
ATOM 896 C C . GLY A 1 121 ? 42.712 -37.839 -47.124 1.00 35.25 121 GLY A C 1
ATOM 897 O O . GLY A 1 121 ? 41.776 -37.370 -46.497 1.00 35.25 121 GLY A O 1
ATOM 898 N N . THR A 1 122 ? 43.415 -38.831 -46.573 1.00 39.47 122 THR A N 1
ATOM 899 C CA . THR A 1 122 ? 44.644 -38.681 -45.754 1.00 39.47 122 THR A CA 1
ATOM 900 C C . THR A 1 122 ? 44.523 -37.850 -44.464 1.00 39.47 122 THR A C 1
ATOM 902 O O . THR A 1 122 ? 44.540 -36.628 -44.486 1.00 39.47 122 THR A O 1
ATOM 905 N N . THR A 1 123 ? 44.555 -38.576 -43.338 1.00 40.31 123 THR A N 1
ATOM 906 C CA . THR A 1 123 ? 45.400 -38.371 -42.137 1.00 40.31 123 THR A CA 1
ATOM 907 C C . THR A 1 123 ? 45.507 -36.983 -41.486 1.00 40.31 123 THR A C 1
ATOM 909 O O . THR A 1 123 ? 46.049 -36.067 -42.086 1.00 40.31 12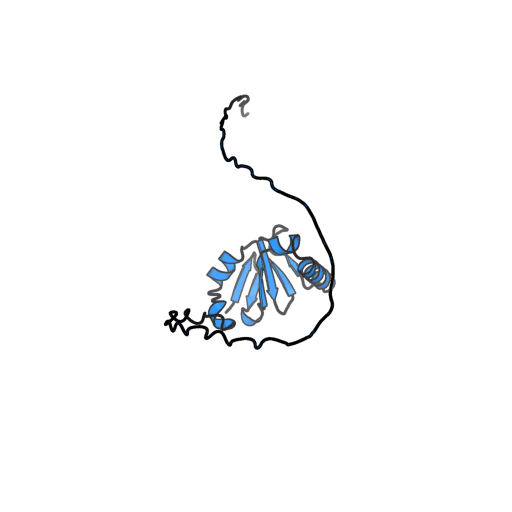3 THR A O 1
ATOM 912 N N . SER A 1 124 ? 45.221 -36.905 -40.176 1.00 49.03 124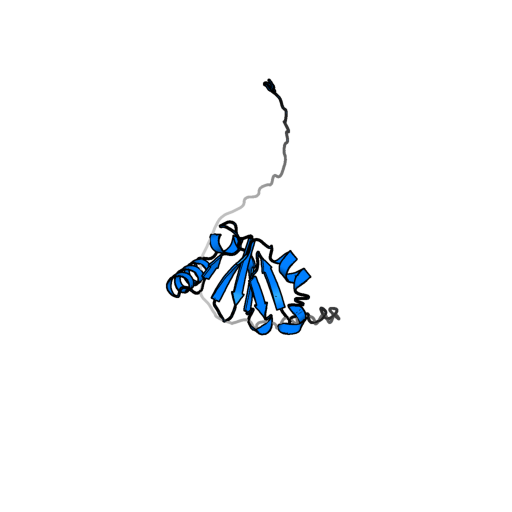 SER A N 1
ATOM 913 C CA . SER A 1 124 ? 46.060 -36.236 -39.144 1.00 49.03 124 SER A CA 1
ATOM 914 C C . SER A 1 124 ? 45.284 -36.173 -37.813 1.00 49.03 124 SER A C 1
ATOM 916 O O . SER A 1 124 ? 44.359 -35.392 -37.646 1.00 49.03 124 SER A O 1
ATOM 918 N N . ARG A 1 125 ? 45.459 -37.120 -36.882 1.00 39.31 125 ARG A N 1
ATOM 919 C CA . ARG A 1 125 ? 46.306 -36.980 -35.675 1.00 39.31 125 ARG A CA 1
ATOM 920 C C . ARG A 1 125 ? 46.580 -35.530 -35.227 1.00 39.31 125 ARG A C 1
ATOM 922 O O . ARG A 1 125 ? 47.490 -34.915 -35.756 1.00 39.31 125 ARG A O 1
ATOM 929 N N . ARG A 1 126 ? 46.060 -35.123 -34.062 1.00 40.97 126 ARG A N 1
ATOM 930 C CA . ARG A 1 126 ? 46.864 -34.887 -32.831 1.00 40.97 126 ARG A CA 1
ATOM 931 C C . ARG A 1 126 ? 46.104 -34.074 -31.772 1.00 40.97 126 ARG A C 1
ATOM 933 O O . ARG A 1 126 ? 45.623 -32.994 -32.059 1.00 40.97 126 ARG A O 1
ATOM 940 N N . ARG A 1 127 ? 46.206 -34.581 -30.532 1.00 41.22 127 ARG A N 1
ATOM 941 C CA . ARG A 1 127 ? 46.648 -33.906 -29.283 1.00 41.22 127 ARG A CA 1
ATOM 942 C C . ARG A 1 127 ? 45.992 -32.543 -28.996 1.00 41.22 127 ARG A C 1
ATOM 944 O O . ARG A 1 127 ? 46.238 -31.579 -29.692 1.00 41.22 127 ARG A O 1
ATOM 951 N N . GLY A 1 128 ? 45.227 -32.370 -27.926 1.00 36.59 128 GLY A N 1
ATOM 952 C CA . GLY A 1 128 ? 45.599 -32.706 -26.554 1.00 36.59 128 GLY A CA 1
ATOM 953 C C . GLY A 1 128 ? 46.247 -31.495 -25.883 1.00 36.59 128 GLY A C 1
ATOM 954 O O . GLY A 1 128 ? 47.300 -31.070 -26.342 1.00 36.59 128 GLY A O 1
ATOM 955 N N . ARG A 1 129 ? 45.626 -30.985 -24.807 1.00 46.91 129 ARG A N 1
ATOM 956 C CA . ARG A 1 129 ? 46.242 -30.369 -23.608 1.00 46.91 129 ARG A CA 1
ATOM 957 C C . ARG A 1 129 ? 45.186 -29.605 -22.786 1.00 46.91 129 ARG A C 1
ATOM 959 O O . ARG A 1 129 ? 44.749 -28.529 -23.166 1.00 46.91 129 ARG A O 1
ATOM 966 N N . ARG A 1 130 ? 44.833 -30.146 -21.614 1.00 43.03 130 ARG A N 1
ATOM 967 C CA . ARG A 1 130 ? 44.770 -29.344 -20.369 1.00 43.03 130 ARG A CA 1
ATOM 968 C C . ARG A 1 130 ? 46.233 -29.127 -19.882 1.00 43.03 130 ARG A C 1
ATOM 970 O O . ARG A 1 130 ? 47.106 -29.749 -20.498 1.00 43.03 130 ARG A O 1
ATOM 977 N N . PRO A 1 131 ? 46.569 -28.423 -18.774 1.00 56.44 131 PRO A N 1
ATOM 978 C CA . PRO A 1 131 ? 45.771 -27.672 -17.785 1.00 56.44 131 PRO A CA 1
ATOM 979 C C . PRO A 1 131 ? 46.436 -26.330 -17.333 1.00 56.44 131 PRO A C 1
ATOM 981 O O . PRO A 1 131 ? 47.434 -25.897 -17.897 1.00 56.44 131 PRO A O 1
ATOM 984 N N . ALA A 1 132 ? 45.926 -25.795 -16.212 1.00 42.59 132 ALA A N 1
ATOM 985 C CA . ALA A 1 132 ? 46.645 -25.118 -15.113 1.00 42.59 132 ALA A CA 1
ATOM 986 C C . ALA A 1 132 ? 46.804 -23.590 -15.195 1.00 42.59 132 ALA A C 1
ATOM 988 O O . ALA A 1 132 ? 47.559 -23.056 -15.993 1.00 42.59 132 ALA A O 1
ATOM 989 N N . GLY A 1 133 ? 46.116 -22.872 -14.304 1.00 39.09 133 GLY A N 1
ATOM 990 C CA . GLY A 1 133 ? 46.762 -22.224 -13.149 1.00 39.09 133 GLY A CA 1
ATOM 991 C C . GLY A 1 133 ? 46.636 -20.703 -13.332 1.00 39.09 133 GLY A C 1
ATOM 992 O O . GLY A 1 133 ? 46.499 -20.252 -14.454 1.00 39.09 133 GLY A O 1
ATOM 993 N N . ARG A 1 134 ? 46.641 -19.822 -12.336 1.00 43.25 134 ARG A N 1
ATOM 994 C CA . ARG A 1 134 ? 47.019 -19.880 -10.924 1.00 43.25 134 ARG A CA 1
ATOM 995 C C . ARG A 1 134 ? 46.559 -18.530 -10.319 1.00 43.25 134 ARG A C 1
ATOM 997 O O . ARG A 1 134 ? 46.633 -17.535 -11.023 1.00 43.25 134 ARG A O 1
ATOM 1004 N N . ARG A 1 135 ? 46.076 -18.566 -9.065 1.00 44.38 135 ARG A N 1
ATOM 1005 C CA . ARG A 1 135 ? 46.204 -17.629 -7.908 1.00 44.38 135 ARG A CA 1
ATOM 1006 C C . ARG A 1 135 ? 46.629 -16.162 -8.204 1.00 44.38 135 ARG A C 1
ATOM 1008 O O . ARG A 1 135 ? 47.449 -15.921 -9.069 1.00 44.38 135 ARG A O 1
ATOM 1015 N N . VAL A 1 136 ? 46.235 -15.143 -7.440 1.00 53.34 136 VAL A N 1
ATOM 1016 C CA . VAL A 1 136 ? 46.643 -14.887 -6.043 1.00 53.34 136 VAL A CA 1
ATOM 1017 C C . VAL A 1 136 ? 45.834 -13.698 -5.491 1.00 53.34 136 VAL A C 1
ATOM 1019 O O . VAL A 1 136 ? 45.517 -12.759 -6.215 1.00 53.34 136 VAL A O 1
ATOM 1022 N N . ASP A 1 137 ? 45.557 -13.779 -4.190 1.00 49.31 137 ASP A N 1
ATOM 1023 C CA . ASP A 1 137 ? 45.158 -12.744 -3.233 1.00 49.31 137 ASP A CA 1
ATOM 1024 C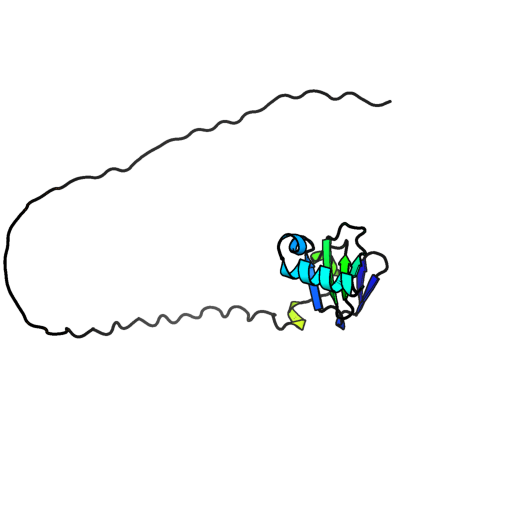 C . ASP A 1 137 ? 45.736 -11.329 -3.432 1.00 49.31 137 ASP A C 1
ATOM 1026 O O . ASP A 1 137 ? 46.870 -11.167 -3.879 1.00 49.31 137 ASP A O 1
ATOM 1030 N N . ARG A 1 138 ? 45.022 -10.315 -2.910 1.00 46.50 138 ARG A N 1
ATOM 1031 C CA . ARG A 1 138 ? 45.520 -9.411 -1.841 1.00 46.50 138 ARG A CA 1
ATOM 1032 C C . ARG A 1 138 ? 44.523 -8.282 -1.518 1.00 46.50 138 ARG A C 1
ATOM 1034 O O . ARG A 1 138 ? 44.367 -7.327 -2.267 1.00 46.50 138 ARG A O 1
ATOM 1041 N N . ARG A 1 139 ? 43.922 -8.362 -0.324 1.00 42.84 139 ARG A N 1
ATOM 1042 C CA . ARG A 1 139 ? 43.775 -7.210 0.603 1.00 42.84 139 ARG A CA 1
ATOM 1043 C C . ARG A 1 139 ? 45.192 -6.818 1.097 1.00 42.84 139 ARG A C 1
ATOM 1045 O O . ARG A 1 139 ? 46.036 -7.718 1.035 1.00 42.84 139 ARG A O 1
ATOM 1052 N N . PRO A 1 140 ? 45.512 -5.600 1.612 1.00 54.47 140 PRO A N 1
ATOM 1053 C CA . PRO A 1 140 ? 44.797 -4.870 2.686 1.00 54.47 140 PRO A CA 1
ATOM 1054 C C . PRO A 1 140 ? 44.807 -3.309 2.589 1.00 54.47 140 PRO A C 1
ATOM 1056 O O . PRO A 1 140 ? 45.522 -2.737 1.783 1.00 54.47 140 PRO A O 1
ATOM 1059 N N . ARG A 1 141 ? 43.816 -2.624 3.188 1.00 49.34 141 ARG A N 1
ATOM 1060 C CA . ARG A 1 141 ? 43.799 -1.775 4.420 1.00 49.34 141 ARG A CA 1
ATOM 1061 C C . ARG A 1 141 ? 44.566 -0.425 4.434 1.00 49.34 141 ARG A C 1
ATOM 1063 O O . ARG A 1 141 ? 45.757 -0.393 4.173 1.00 49.34 141 ARG A O 1
ATOM 1070 N N . HIS A 1 142 ? 43.860 0.559 5.020 1.00 48.47 142 HIS A N 1
ATOM 1071 C CA . HIS A 1 142 ? 44.255 1.585 6.018 1.00 48.47 142 HIS A CA 1
ATOM 1072 C C . HIS A 1 142 ? 44.324 3.075 5.629 1.00 48.47 142 HIS A C 1
ATOM 1074 O O . HIS A 1 142 ? 44.774 3.437 4.550 1.00 48.47 142 HIS A O 1
ATOM 1080 N N . GLY A 1 143 ? 43.903 3.892 6.614 1.00 45.09 143 GLY A N 1
ATOM 1081 C CA . GLY A 1 143 ? 43.933 5.360 6.714 1.00 45.09 143 GLY A CA 1
ATOM 1082 C C . GLY A 1 143 ? 42.508 5.913 6.837 1.00 45.09 143 GLY A C 1
ATOM 1083 O O . GLY A 1 143 ? 41.851 6.064 5.819 1.00 45.09 143 GLY A O 1
ATOM 1084 N N . ASP A 1 144 ? 41.851 6.018 7.997 1.00 48.72 144 ASP A N 1
ATOM 1085 C CA . ASP A 1 144 ? 42.204 6.621 9.299 1.00 48.72 144 ASP A CA 1
ATOM 1086 C C . ASP A 1 144 ? 42.384 8.146 9.244 1.00 48.72 144 ASP A C 1
ATOM 1088 O O . ASP A 1 144 ? 43.137 8.655 8.417 1.00 48.72 144 ASP A O 1
ATOM 1092 N N . GLY A 1 145 ? 41.701 8.850 10.150 1.00 45.56 145 GLY A N 1
ATOM 1093 C CA . GLY A 1 145 ? 41.912 10.273 10.404 1.00 45.56 145 GLY A CA 1
ATOM 1094 C C . GLY A 1 145 ? 40.643 11.119 10.507 1.00 45.56 145 GLY A C 1
ATOM 1095 O O . GLY A 1 145 ? 40.073 11.509 9.493 1.00 45.56 145 GLY A O 1
ATOM 1096 N N . GLY A 1 146 ? 40.288 11.509 11.737 1.00 46.38 146 GLY A N 1
ATOM 1097 C CA . GLY A 1 146 ? 39.684 12.829 11.959 1.00 46.38 146 GLY A CA 1
ATOM 1098 C C . GLY A 1 146 ? 38.449 12.901 12.848 1.00 46.38 146 GLY A C 1
ATOM 1099 O O . GLY A 1 146 ? 37.432 13.440 12.432 1.00 46.38 146 GLY A O 1
ATOM 1100 N N . ASN A 1 147 ? 38.544 12.413 14.083 1.00 52.25 147 ASN A N 1
ATOM 1101 C CA . ASN A 1 147 ? 37.679 12.851 15.178 1.00 52.25 147 ASN A CA 1
ATOM 1102 C C . ASN A 1 147 ? 38.117 14.250 15.647 1.00 52.25 147 ASN A C 1
ATOM 1104 O O . ASN A 1 147 ? 39.316 14.469 15.821 1.00 52.25 147 ASN A O 1
ATOM 1108 N N . SER A 1 148 ? 37.174 15.158 15.902 1.00 55.59 148 SER A N 1
ATOM 1109 C CA . SER A 1 148 ? 37.318 16.302 16.820 1.00 55.59 148 SER A CA 1
ATOM 1110 C C . SER A 1 148 ? 35.945 16.930 17.128 1.00 55.59 148 SER A C 1
ATOM 1112 O O . SER A 1 148 ? 35.013 16.735 16.350 1.00 55.59 148 SER A O 1
ATOM 1114 N N . PRO A 1 149 ? 35.788 17.603 18.285 1.00 65.06 149 PRO A N 1
ATOM 1115 C CA . PRO A 1 149 ? 34.656 17.351 19.176 1.00 65.06 149 PRO A CA 1
ATOM 1116 C C . PRO A 1 149 ? 33.714 18.551 19.405 1.00 65.06 149 PRO A C 1
ATOM 1118 O O . PRO A 1 149 ? 33.880 19.627 18.841 1.00 65.06 149 PRO A O 1
ATOM 1121 N N . GLN A 1 150 ? 32.719 18.291 20.260 1.00 53.22 150 GLN A N 1
ATOM 1122 C CA . GLN A 1 150 ? 31.697 19.178 20.833 1.00 53.22 150 GLN A CA 1
ATOM 1123 C C . GLN A 1 150 ? 32.223 20.509 21.393 1.00 53.22 150 GLN A C 1
ATOM 1125 O O . GLN A 1 150 ? 33.246 20.512 22.077 1.00 53.22 150 GLN A O 1
ATOM 1130 N N . THR A 1 151 ? 31.402 21.557 21.256 1.00 56.03 151 THR A N 1
ATOM 1131 C CA . THR A 1 151 ? 30.941 22.447 22.345 1.00 56.03 151 THR A CA 1
ATOM 1132 C C . THR A 1 151 ? 29.564 22.986 21.995 1.00 56.03 151 THR A C 1
ATOM 1134 O O . THR A 1 151 ? 29.407 23.371 20.814 1.00 56.03 151 THR A O 1
#

Secondary structure (DSSP, 8-state):
-EEEEETTEEEEGGGEEEEEETTHHHH-HHHHHHHHHHHHTT-EEE-STT--SEEEEETTEEEEESS-HHHHHHHHT--HHHHTT-S---------------PPPPPPPP-----------------------------------------